Protein AF-A0A833AMD1-F1 (afdb_monomer_lite)

pLDDT: mean 84.73, std 11.16, range [35.31, 95.38]

Sequence (130 aa):
IPRVNKQIIEAMKVNKGLIIFPEGTSSGGKDVLQFKPSLLDYPARNSFPISFATVHYKVGPQDPPAQWSVCYWNDMHFVSHFINMLKLSRIDATVQFGKETINSNNRKEIANQAWEKINAQFIPVYVENS

Structure (mmCIF, N/CA/C/O backbone):
data_AF-A0A833AMD1-F1
#
_entry.id   AF-A0A833AMD1-F1
#
loop_
_atom_site.group_PDB
_atom_site.id
_atom_site.type_symbol
_atom_site.label_atom_id
_atom_site.label_alt_id
_atom_site.label_comp_id
_atom_site.label_asym_id
_atom_site.label_entity_id
_atom_site.label_seq_id
_atom_site.pdbx_PDB_ins_code
_atom_site.Cartn_x
_atom_site.Cartn_y
_atom_site.Cartn_z
_atom_site.occupancy
_atom_site.B_iso_or_equiv
_atom_site.auth_seq_id
_atom_site.auth_comp_id
_atom_site.auth_asym_id
_atom_site.auth_atom_id
_atom_site.pdbx_PDB_model_num
ATOM 1 N N . ILE A 1 1 ? -10.086 17.365 6.038 1.00 56.28 1 ILE A N 1
ATOM 2 C CA . ILE A 1 1 ? -10.340 16.139 6.846 1.00 56.28 1 ILE A CA 1
ATOM 3 C C . ILE A 1 1 ? -11.844 15.829 7.016 1.00 56.28 1 ILE A C 1
ATOM 5 O O . ILE A 1 1 ? -12.201 14.684 6.773 1.00 56.28 1 ILE A O 1
ATOM 9 N N . PRO A 1 2 ? -12.759 16.787 7.298 1.00 65.06 2 PRO A N 1
ATOM 10 C CA . PRO A 1 2 ? -14.190 16.483 7.507 1.00 65.06 2 PRO A CA 1
ATOM 11 C C . PRO A 1 2 ? -14.904 15.842 6.302 1.00 65.06 2 PRO A C 1
ATOM 13 O O . PRO A 1 2 ? -15.742 14.960 6.463 1.00 65.06 2 PRO A O 1
ATOM 16 N N . ARG A 1 3 ? -14.543 16.257 5.077 1.00 73.44 3 ARG A N 1
ATOM 17 C CA . ARG A 1 3 ? -15.176 15.776 3.837 1.00 73.44 3 ARG A CA 1
ATOM 18 C C . ARG A 1 3 ? -14.939 14.285 3.568 1.00 73.44 3 ARG A C 1
ATOM 20 O O . ARG A 1 3 ? -15.872 13.596 3.175 1.00 73.44 3 ARG A O 1
ATOM 27 N N . VAL A 1 4 ? -13.717 13.798 3.794 1.00 71.88 4 VAL A N 1
ATOM 28 C CA . VAL A 1 4 ? -13.342 12.399 3.511 1.00 71.88 4 VAL A CA 1
ATOM 29 C C . VAL A 1 4 ? -14.081 11.446 4.449 1.00 71.88 4 VAL A C 1
ATOM 31 O O . VAL A 1 4 ? -14.676 10.481 3.987 1.00 71.88 4 VAL A O 1
ATOM 34 N N . ASN A 1 5 ? -14.166 11.772 5.743 1.00 71.44 5 ASN A N 1
ATOM 35 C CA . ASN A 1 5 ? -14.910 10.948 6.702 1.00 71.44 5 ASN A CA 1
ATOM 36 C C . ASN A 1 5 ? -16.405 10.868 6.362 1.00 71.44 5 ASN A C 1
ATOM 38 O O . ASN A 1 5 ? -17.009 9.810 6.515 1.00 71.44 5 ASN A O 1
ATOM 42 N N . LYS A 1 6 ? -16.996 11.949 5.833 1.00 75.94 6 LYS A N 1
ATOM 43 C CA . LYS A 1 6 ? -18.384 11.926 5.348 1.00 75.94 6 LYS A CA 1
ATOM 44 C C . LYS A 1 6 ? -18.558 10.979 4.152 1.00 75.94 6 LYS A C 1
ATOM 46 O O . LYS A 1 6 ? -19.522 10.225 4.125 1.00 75.94 6 LYS A O 1
ATOM 51 N N . GLN A 1 7 ? -17.625 10.979 3.198 1.00 77.12 7 GLN A N 1
ATOM 52 C CA . GLN A 1 7 ? -17.665 10.074 2.038 1.00 77.12 7 GLN A CA 1
ATOM 53 C C . GLN A 1 7 ? -17.523 8.602 2.445 1.00 77.12 7 GLN A C 1
ATOM 55 O O . GLN A 1 7 ? -18.237 7.758 1.916 1.00 77.12 7 GLN A O 1
ATOM 60 N N . ILE A 1 8 ? -16.656 8.313 3.420 1.00 72.88 8 ILE A N 1
ATOM 61 C CA . ILE A 1 8 ? -16.487 6.975 4.005 1.00 72.88 8 ILE A CA 1
ATOM 62 C C . ILE A 1 8 ? -17.811 6.468 4.592 1.00 72.88 8 ILE A C 1
ATOM 64 O O . ILE A 1 8 ? -18.244 5.363 4.270 1.00 72.88 8 ILE A O 1
ATOM 68 N N . ILE A 1 9 ? -18.480 7.291 5.408 1.00 74.25 9 ILE A N 1
ATOM 69 C CA . ILE A 1 9 ? -19.761 6.937 6.039 1.00 74.25 9 ILE A CA 1
ATOM 70 C C . ILE A 1 9 ? -20.833 6.645 4.984 1.00 74.25 9 ILE A C 1
ATOM 72 O O . ILE A 1 9 ? -21.527 5.636 5.078 1.00 74.25 9 ILE A O 1
ATOM 76 N N . GLU A 1 10 ? -20.972 7.513 3.979 1.00 75.94 10 GLU A N 1
ATOM 77 C CA . GLU A 1 10 ? -21.978 7.336 2.925 1.00 75.94 10 GLU A CA 1
ATOM 78 C C . GLU A 1 10 ? -21.706 6.098 2.060 1.00 75.94 10 GLU A C 1
ATOM 80 O O . GLU A 1 10 ? -22.642 5.379 1.727 1.00 75.94 10 GLU A O 1
ATOM 85 N N . ALA A 1 11 ? -20.445 5.786 1.746 1.00 71.25 11 ALA A N 1
ATOM 86 C CA . ALA A 1 11 ? -20.100 4.586 0.981 1.00 71.25 11 ALA A CA 1
ATOM 87 C C . ALA A 1 11 ? -20.449 3.292 1.739 1.00 71.25 11 ALA A C 1
ATOM 89 O O . ALA A 1 11 ? -21.016 2.363 1.161 1.00 71.25 11 ALA A O 1
ATOM 90 N N . MET A 1 12 ? -20.169 3.261 3.044 1.00 69.38 12 MET A N 1
ATOM 91 C CA . MET A 1 12 ? -20.416 2.095 3.896 1.00 69.38 12 MET A CA 1
ATOM 92 C C . MET A 1 12 ? -21.912 1.839 4.134 1.00 69.38 12 MET A C 1
ATOM 94 O O . MET A 1 12 ? -22.324 0.685 4.228 1.00 69.38 12 MET A O 1
ATOM 98 N N . LYS A 1 13 ? -22.759 2.884 4.137 1.00 67.00 13 LYS A N 1
ATOM 99 C CA . LYS A 1 13 ? -24.230 2.740 4.207 1.00 67.00 13 LYS A CA 1
ATOM 100 C C . LYS A 1 13 ? -24.829 1.954 3.034 1.00 67.00 13 LYS A C 1
ATOM 102 O O . LYS A 1 13 ? -25.931 1.433 3.161 1.00 67.00 13 LYS A O 1
ATOM 107 N N . VAL A 1 14 ? -24.125 1.864 1.905 1.00 62.50 14 VAL A N 1
ATOM 108 C CA . VAL A 1 14 ? -24.606 1.209 0.673 1.00 62.50 14 VAL A CA 1
ATOM 109 C C . VAL A 1 14 ? -24.122 -0.251 0.575 1.00 62.50 14 VAL A C 1
ATOM 111 O O . VAL A 1 14 ? -24.234 -0.872 -0.477 1.00 62.50 14 VAL A O 1
ATOM 114 N N . ASN A 1 15 ? -23.577 -0.824 1.658 1.00 59.69 15 ASN A N 1
ATOM 115 C CA . ASN A 1 15 ? -22.986 -2.172 1.687 1.00 59.69 15 ASN A CA 1
ATOM 116 C C . ASN A 1 15 ? -21.913 -2.390 0.597 1.00 59.69 15 ASN A C 1
ATOM 118 O O . ASN A 1 15 ? -21.703 -3.497 0.103 1.00 59.69 15 ASN A O 1
ATOM 122 N N . LYS A 1 16 ? -21.249 -1.303 0.184 1.00 64.00 16 LYS A N 1
ATOM 123 C CA . LYS A 1 16 ? -20.135 -1.328 -0.763 1.00 64.00 16 LYS A CA 1
ATOM 124 C C . LYS A 1 16 ? -18.837 -1.444 0.026 1.00 64.00 16 LYS A C 1
ATOM 126 O O . LYS A 1 16 ? -18.622 -0.691 0.973 1.00 64.00 16 LYS A O 1
ATOM 131 N N . GLY A 1 17 ? -17.971 -2.371 -0.376 1.00 67.25 17 GLY A N 1
ATOM 132 C CA . GLY A 1 17 ? -16.619 -2.468 0.169 1.00 67.25 17 GLY A CA 1
ATOM 133 C C . GLY A 1 17 ? -15.859 -1.156 -0.039 1.00 67.25 17 GLY A C 1
ATOM 134 O O . GLY A 1 17 ? -15.933 -0.549 -1.108 1.00 67.25 17 GLY A O 1
ATOM 135 N N . LEU A 1 18 ? -15.150 -0.710 0.994 1.00 79.12 18 LEU A N 1
ATOM 136 C CA . LEU A 1 18 ? -14.388 0.531 0.983 1.00 79.12 18 LEU A CA 1
ATOM 137 C C . LEU A 1 18 ? -12.891 0.220 0.959 1.00 79.12 18 LEU A C 1
ATOM 139 O O . LEU A 1 18 ? -12.376 -0.433 1.863 1.00 79.12 18 LEU A O 1
ATOM 143 N N . ILE A 1 19 ? -12.194 0.739 -0.051 1.00 84.19 19 ILE A N 1
ATOM 144 C CA . ILE A 1 19 ? -10.732 0.708 -0.127 1.00 84.19 19 ILE A CA 1
ATOM 145 C C . ILE A 1 19 ? -10.212 2.093 0.253 1.00 84.19 19 ILE A C 1
ATOM 147 O O . ILE A 1 19 ? -10.675 3.106 -0.272 1.00 84.19 19 ILE A O 1
ATOM 151 N N . ILE A 1 20 ? -9.252 2.135 1.174 1.00 84.75 20 ILE A N 1
ATOM 152 C CA . ILE A 1 20 ? -8.601 3.367 1.624 1.00 84.75 20 ILE A CA 1
ATOM 153 C C . ILE A 1 20 ? -7.093 3.182 1.493 1.00 84.75 20 ILE A C 1
ATOM 155 O O . ILE A 1 20 ? -6.569 2.138 1.868 1.00 84.75 20 ILE A O 1
ATOM 159 N N . PHE A 1 21 ? -6.400 4.222 1.029 1.00 86.56 21 PHE A N 1
ATOM 160 C CA . PHE A 1 21 ? -4.945 4.340 1.122 1.00 86.56 21 PHE A CA 1
ATOM 161 C C . PHE A 1 21 ? -4.603 5.225 2.331 1.00 86.56 21 PHE A C 1
ATOM 163 O O . PHE A 1 21 ? -4.681 6.456 2.234 1.00 86.56 21 PHE A O 1
ATOM 170 N N . PRO A 1 22 ? -4.296 4.635 3.502 1.00 82.25 22 PRO A N 1
ATOM 171 C CA . PRO A 1 22 ? -4.198 5.375 4.760 1.00 82.25 22 PRO A CA 1
ATOM 172 C C . PRO A 1 22 ? -2.971 6.297 4.856 1.00 82.25 22 PRO A C 1
ATOM 174 O O . PRO A 1 22 ? -2.932 7.163 5.729 1.00 82.25 22 PRO A O 1
ATOM 177 N N . GLU A 1 23 ? -2.011 6.179 3.936 1.00 80.56 23 GLU A N 1
ATOM 178 C CA . GLU A 1 23 ? -0.889 7.114 3.755 1.00 80.56 23 GLU A CA 1
ATOM 179 C C . GLU A 1 23 ? -1.386 8.519 3.350 1.00 80.56 23 GLU A C 1
ATOM 181 O O . GLU A 1 23 ? -0.812 9.557 3.696 1.00 80.56 23 GLU A O 1
ATOM 186 N N . GLY A 1 24 ? -2.533 8.583 2.662 1.00 68.50 24 GLY A N 1
ATOM 187 C CA . GLY A 1 24 ? -3.160 9.826 2.215 1.00 68.50 24 GLY A CA 1
ATOM 188 C C . GLY A 1 24 ? -2.324 10.618 1.203 1.00 68.50 24 GLY A C 1
ATOM 189 O O . GLY A 1 24 ? -2.505 11.830 1.113 1.00 68.50 24 GLY A O 1
ATOM 190 N N . THR A 1 25 ? -1.400 9.944 0.519 1.00 74.06 25 THR A N 1
ATOM 191 C CA . THR A 1 25 ? -0.630 10.377 -0.652 1.00 74.06 25 THR A CA 1
ATOM 192 C C . THR A 1 25 ? -0.157 9.123 -1.391 1.00 74.06 25 THR A C 1
ATOM 194 O O . THR A 1 25 ? -0.233 8.024 -0.841 1.00 74.06 25 THR A O 1
ATOM 197 N N . SER A 1 26 ? 0.333 9.280 -2.614 1.00 76.31 26 SER A N 1
ATOM 198 C CA . SER A 1 26 ? 1.060 8.227 -3.319 1.00 76.31 26 SER A CA 1
ATOM 199 C C . SER A 1 26 ? 2.555 8.310 -3.000 1.00 76.31 26 SER A C 1
ATOM 201 O O . SER A 1 26 ? 3.094 9.409 -2.846 1.00 76.31 26 SER A O 1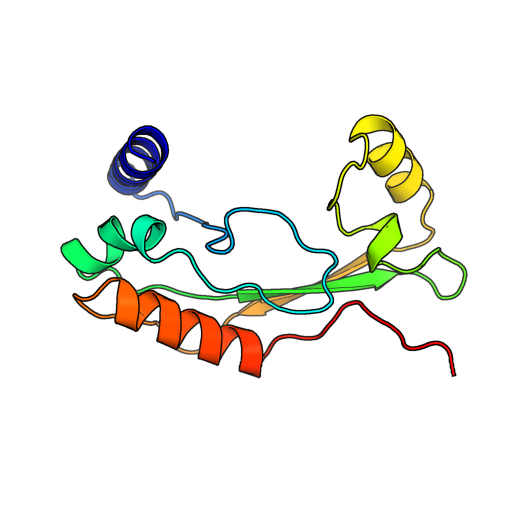
ATOM 203 N N . SER A 1 27 ? 3.215 7.158 -2.890 1.00 78.50 27 SER A N 1
ATOM 204 C CA . SER A 1 27 ? 4.651 7.025 -2.627 1.00 78.50 27 SER A CA 1
ATOM 205 C C . SER A 1 27 ? 5.353 6.320 -3.795 1.00 78.50 27 SER A C 1
ATOM 207 O O . SER A 1 27 ? 4.714 5.661 -4.618 1.00 78.50 27 SER A O 1
ATOM 209 N N . GLY A 1 28 ? 6.681 6.452 -3.876 1.00 76.56 28 GLY A N 1
ATOM 210 C CA . GLY A 1 28 ? 7.494 5.827 -4.929 1.00 76.56 28 GLY A CA 1
ATOM 211 C C . GLY A 1 28 ? 7.683 4.316 -4.797 1.00 76.56 28 GLY A C 1
ATOM 212 O O . GLY A 1 28 ? 8.509 3.746 -5.501 1.00 76.56 28 GLY A O 1
ATOM 213 N N . GLY A 1 29 ? 6.965 3.661 -3.876 1.00 80.31 29 GLY A N 1
ATOM 214 C CA . GLY A 1 29 ? 7.068 2.218 -3.657 1.00 80.31 29 GLY A CA 1
ATOM 215 C C . GLY A 1 29 ? 8.363 1.771 -2.973 1.00 80.31 29 GLY A C 1
ATOM 216 O O . GLY A 1 29 ? 8.682 0.586 -3.025 1.00 80.31 29 GLY A O 1
ATOM 217 N N . LYS A 1 30 ? 9.113 2.691 -2.349 1.00 84.88 30 LYS A N 1
ATOM 218 C CA . LYS A 1 30 ? 10.308 2.371 -1.551 1.00 84.88 30 LYS A CA 1
ATOM 219 C C . LYS A 1 30 ? 9.940 1.834 -0.167 1.00 84.88 30 LYS A C 1
ATOM 221 O O . LYS A 1 30 ? 10.411 0.774 0.212 1.00 84.88 30 LYS A O 1
ATOM 226 N N . ASP A 1 31 ? 9.078 2.562 0.536 1.00 86.75 31 ASP A N 1
ATOM 227 C CA . ASP A 1 31 ? 8.673 2.296 1.915 1.00 86.75 31 ASP A CA 1
ATOM 228 C C . ASP A 1 31 ? 7.172 2.586 2.074 1.00 86.75 31 ASP A C 1
ATOM 230 O O . ASP A 1 31 ? 6.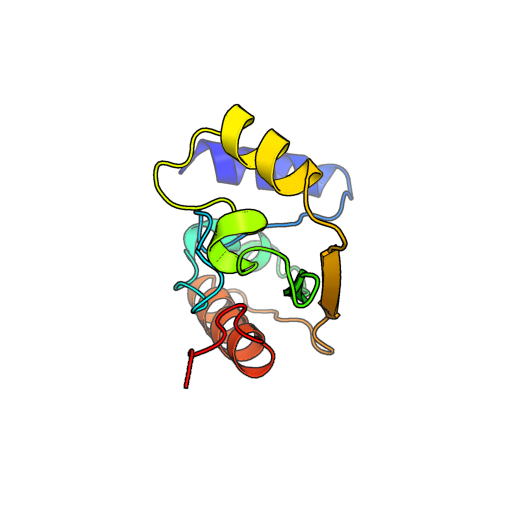600 3.379 1.318 1.00 86.75 31 ASP A O 1
ATOM 234 N N . VAL A 1 32 ? 6.543 1.985 3.085 1.00 88.75 32 VAL A N 1
ATOM 235 C CA . VAL A 1 32 ? 5.143 2.249 3.452 1.00 88.75 32 VAL A CA 1
ATOM 236 C C . VAL A 1 32 ? 5.095 3.416 4.434 1.00 88.75 32 VAL A C 1
ATOM 238 O O . VAL A 1 32 ? 5.608 3.325 5.555 1.00 88.75 32 VAL A O 1
ATOM 241 N N . LEU A 1 33 ? 4.454 4.522 4.050 1.00 88.06 33 LEU A N 1
ATOM 242 C CA . LEU A 1 33 ? 4.346 5.687 4.929 1.00 88.06 33 LEU A CA 1
ATOM 243 C C . LEU A 1 33 ? 3.459 5.396 6.145 1.00 88.06 33 LEU A C 1
ATOM 245 O O . LEU A 1 33 ? 2.590 4.525 6.125 1.00 88.06 33 LEU A O 1
ATOM 249 N N . GLN A 1 34 ? 3.650 6.164 7.218 1.00 87.94 34 GLN A N 1
ATOM 250 C CA . GLN A 1 34 ? 2.797 6.051 8.398 1.00 87.94 34 GLN A CA 1
ATOM 251 C C . GLN A 1 34 ? 1.330 6.330 8.059 1.00 87.94 34 GLN A C 1
ATOM 253 O O . GLN A 1 34 ? 0.984 7.269 7.335 1.00 87.94 34 GLN A O 1
ATOM 258 N N . PHE A 1 35 ? 0.450 5.521 8.637 1.00 91.56 35 PHE A N 1
ATOM 259 C CA . PHE A 1 35 ? -0.981 5.604 8.386 1.00 91.56 35 PHE A CA 1
ATOM 260 C C . PHE A 1 35 ? -1.623 6.719 9.194 1.00 91.56 35 PHE A C 1
ATOM 262 O O . PHE A 1 35 ? -1.405 6.839 10.397 1.00 91.56 35 PHE A O 1
ATOM 269 N N . LYS A 1 36 ? -2.473 7.518 8.542 1.00 89.25 36 LYS A N 1
ATOM 270 C CA . LYS A 1 36 ? -3.226 8.605 9.175 1.00 89.25 36 LYS A CA 1
ATOM 271 C C . LYS A 1 36 ? -4.399 8.017 9.971 1.00 89.25 36 LYS A C 1
ATOM 273 O O . LYS A 1 36 ? -5.403 7.633 9.362 1.00 89.25 36 LYS A O 1
ATOM 278 N N . PRO A 1 37 ? -4.372 8.018 11.322 1.00 89.06 37 PRO A N 1
ATOM 279 C CA . PRO A 1 37 ? -5.410 7.353 12.117 1.00 89.06 37 PRO A CA 1
ATOM 280 C C . PRO A 1 37 ? -6.801 7.977 11.947 1.00 89.06 37 PRO A C 1
ATOM 282 O O . PRO A 1 37 ? -7.814 7.335 12.201 1.00 89.06 37 PRO A O 1
ATOM 285 N N . SER A 1 38 ? -6.880 9.237 11.504 1.00 87.12 38 SER A N 1
ATOM 286 C CA . SER A 1 38 ? -8.146 9.938 11.259 1.00 87.12 38 SER A CA 1
ATOM 287 C C . SER A 1 38 ? -9.001 9.310 10.153 1.00 87.12 38 SER A C 1
ATOM 289 O O . SER A 1 38 ? -10.217 9.492 10.183 1.00 87.12 38 SER A O 1
ATOM 291 N N . LEU A 1 39 ? -8.395 8.559 9.223 1.00 84.56 39 LEU A N 1
ATOM 292 C CA . LEU A 1 39 ? -9.092 7.818 8.163 1.00 84.56 39 LEU A CA 1
ATOM 293 C C . LEU A 1 39 ? -9.710 6.502 8.665 1.00 84.56 39 LEU A C 1
ATOM 295 O O . LEU A 1 39 ? -10.582 5.941 8.008 1.00 84.56 39 LEU A O 1
ATOM 299 N N . LEU A 1 40 ? -9.287 6.032 9.842 1.00 87.19 40 LEU A N 1
ATOM 300 C CA . LEU A 1 40 ? -9.704 4.767 10.458 1.00 87.19 40 LEU A CA 1
ATOM 301 C C . LEU A 1 40 ? -10.723 4.977 11.592 1.00 87.19 40 LEU A C 1
ATOM 303 O O . LEU A 1 40 ? -11.054 4.056 12.332 1.00 87.19 40 LEU A O 1
ATOM 307 N N . ASP A 1 41 ? -11.249 6.195 11.723 1.00 86.56 41 ASP A N 1
ATOM 308 C CA . ASP A 1 41 ? -12.207 6.567 12.767 1.00 86.56 41 ASP A CA 1
ATOM 309 C C . ASP A 1 41 ? -13.557 5.848 12.598 1.00 86.56 41 ASP A C 1
ATOM 311 O O . ASP A 1 41 ? -14.164 5.418 13.574 1.00 86.56 41 ASP A O 1
ATOM 315 N N . TYR A 1 42 ? -14.013 5.678 11.354 1.00 84.31 42 TYR A N 1
ATOM 316 C CA . TYR A 1 42 ? -15.257 4.971 11.054 1.00 84.31 42 TYR A CA 1
ATOM 317 C C . TYR A 1 42 ? -15.206 3.476 11.405 1.00 84.31 42 TYR A C 1
ATOM 319 O O . TYR A 1 42 ? -16.088 3.035 12.148 1.00 84.31 42 TYR A O 1
ATOM 327 N N . PRO A 1 43 ? -14.214 2.689 10.933 1.00 85.56 43 PRO A N 1
ATOM 328 C CA . PRO A 1 43 ? -14.152 1.279 11.292 1.00 85.56 43 PRO A CA 1
ATOM 329 C C . PRO A 1 43 ? -13.921 1.071 12.792 1.00 85.56 43 PRO A C 1
ATOM 331 O O . PRO A 1 43 ? -14.532 0.171 13.355 1.00 85.56 43 PRO A O 1
ATOM 334 N N . ALA A 1 44 ? -13.163 1.953 13.460 1.00 87.75 44 ALA A N 1
ATOM 335 C CA . ALA A 1 44 ? -12.985 1.903 14.912 1.00 87.75 44 ALA A CA 1
ATOM 336 C C . ALA A 1 44 ? -14.308 2.073 15.682 1.00 87.75 44 ALA A C 1
ATOM 338 O O . ALA A 1 44 ? -14.614 1.294 16.580 1.00 87.75 44 ALA A O 1
ATOM 339 N N . ARG A 1 45 ? -15.127 3.069 15.317 1.00 87.19 45 ARG A N 1
ATOM 340 C CA . ARG A 1 45 ? -16.397 3.362 16.013 1.00 87.19 45 ARG A CA 1
ATOM 341 C C . ARG A 1 45 ? -17.478 2.305 15.814 1.00 87.19 45 ARG A C 1
ATOM 343 O O . ARG A 1 45 ? -18.374 2.208 16.641 1.00 87.19 45 ARG A O 1
ATOM 350 N N . ASN A 1 46 ? -17.424 1.573 14.707 1.00 85.06 46 ASN A N 1
ATOM 351 C CA . ASN A 1 46 ? -18.450 0.600 14.327 1.00 85.06 46 ASN A CA 1
ATOM 352 C C . ASN A 1 46 ? -17.935 -0.849 14.397 1.00 85.06 46 ASN A C 1
ATOM 354 O O . ASN A 1 46 ? -18.616 -1.753 13.923 1.00 85.06 46 ASN A O 1
ATOM 358 N N . SER A 1 47 ? -16.732 -1.063 14.946 1.00 83.94 47 SER A N 1
ATOM 359 C CA . SER A 1 47 ? -16.086 -2.377 15.078 1.00 83.94 47 SER A CA 1
ATOM 360 C C . SER A 1 47 ? -16.036 -3.177 13.769 1.00 83.94 47 SER A C 1
ATOM 362 O O . SER A 1 47 ? -16.191 -4.400 13.771 1.00 83.94 47 SER A O 1
ATOM 364 N N . PHE A 1 48 ? -15.829 -2.488 12.639 1.00 85.75 48 PHE A N 1
ATOM 365 C CA . PHE A 1 48 ? -15.714 -3.153 11.342 1.00 85.75 48 PHE A CA 1
ATOM 366 C C . PHE A 1 48 ? -14.374 -3.890 11.239 1.00 85.75 48 PHE A C 1
ATOM 368 O O . PHE A 1 48 ? -13.331 -3.270 11.465 1.00 85.75 48 PHE A O 1
ATOM 375 N N . PRO A 1 49 ? -14.370 -5.170 10.827 1.00 87.81 49 PRO A N 1
ATOM 376 C CA . PRO A 1 49 ? -13.135 -5.873 10.521 1.00 87.81 49 PRO A CA 1
ATOM 377 C C . PRO A 1 49 ? -12.479 -5.265 9.277 1.00 87.81 49 PRO A C 1
ATOM 379 O O . PRO A 1 49 ? -13.121 -5.071 8.243 1.00 87.81 49 PRO A O 1
ATOM 382 N N . ILE A 1 50 ? -11.183 -4.981 9.368 1.00 90.56 50 ILE A N 1
ATOM 383 C CA . ILE A 1 50 ? -10.394 -4.403 8.279 1.00 90.56 50 ILE A CA 1
ATOM 384 C C . ILE A 1 50 ? -9.527 -5.493 7.664 1.00 90.56 50 ILE A C 1
ATOM 386 O O . ILE A 1 50 ? -8.707 -6.105 8.345 1.00 90.56 50 ILE A O 1
ATOM 390 N N . SER A 1 51 ? -9.689 -5.705 6.361 1.00 93.19 51 SER A N 1
ATOM 391 C CA . SER A 1 51 ? -8.733 -6.464 5.552 1.00 93.19 51 SER A CA 1
ATOM 392 C C . SER A 1 51 ? -7.654 -5.526 5.019 1.00 93.19 51 SER A C 1
ATOM 394 O O . SER A 1 51 ? -7.919 -4.348 4.775 1.00 93.19 51 SER A O 1
ATOM 396 N N . PHE A 1 52 ? -6.448 -6.042 4.812 1.00 93.69 52 PHE A N 1
ATOM 397 C CA . PHE A 1 52 ? -5.332 -5.284 4.255 1.00 93.69 52 PHE A CA 1
ATOM 398 C C . PHE A 1 52 ? -4.699 -6.036 3.086 1.00 93.69 52 PHE A C 1
ATOM 400 O O . PHE A 1 52 ? -4.794 -7.261 2.996 1.00 93.69 52 PHE A O 1
ATOM 407 N N . ALA A 1 53 ? -4.064 -5.298 2.181 1.00 94.38 53 ALA A N 1
ATOM 408 C CA . ALA A 1 53 ? -3.344 -5.861 1.051 1.00 94.38 53 ALA A CA 1
ATOM 409 C C . ALA A 1 53 ? -2.145 -4.984 0.682 1.00 94.38 53 ALA A C 1
ATOM 411 O O . ALA A 1 53 ? -2.177 -3.769 0.884 1.00 94.38 53 ALA A O 1
ATOM 412 N N . THR A 1 54 ? -1.111 -5.602 0.121 1.00 94.19 54 THR A N 1
ATOM 413 C CA . THR A 1 54 ? 0.030 -4.927 -0.506 1.00 94.19 54 THR A CA 1
ATOM 414 C C . THR A 1 54 ? -0.039 -5.088 -2.016 1.00 94.19 54 THR A C 1
ATOM 416 O O . THR A 1 54 ? -0.547 -6.089 -2.524 1.00 94.19 54 THR A O 1
ATOM 419 N N . VAL A 1 55 ? 0.462 -4.087 -2.738 1.00 91.75 55 VAL A N 1
ATOM 420 C CA . VAL A 1 55 ? 0.591 -4.124 -4.196 1.00 91.75 55 VAL A CA 1
ATOM 421 C C . VAL A 1 55 ? 2.054 -3.905 -4.545 1.00 91.75 55 VAL A C 1
ATOM 423 O O . VAL A 1 55 ? 2.667 -2.956 -4.064 1.00 91.75 55 VAL A O 1
ATOM 426 N N . HIS A 1 56 ? 2.596 -4.786 -5.376 1.00 92.25 56 HIS A N 1
ATOM 427 C CA . HIS A 1 56 ? 3.952 -4.710 -5.899 1.00 92.25 56 HIS A CA 1
ATOM 428 C C . HIS A 1 56 ? 3.909 -4.649 -7.425 1.00 92.25 56 HIS A C 1
ATOM 430 O O . HIS A 1 56 ? 3.095 -5.330 -8.051 1.00 92.25 56 HIS A O 1
ATOM 436 N N . TYR A 1 57 ? 4.807 -3.861 -8.012 1.00 92.62 57 TYR A N 1
ATOM 437 C CA . TYR A 1 57 ? 4.934 -3.714 -9.456 1.00 92.62 57 TYR A CA 1
ATOM 438 C C . TYR A 1 57 ? 6.325 -4.115 -9.923 1.00 92.62 57 TYR A C 1
ATOM 440 O O . TYR A 1 57 ? 7.328 -3.722 -9.330 1.00 92.62 57 TYR A O 1
ATOM 448 N N . LYS A 1 58 ? 6.373 -4.826 -11.045 1.00 92.25 58 LYS A N 1
ATOM 449 C CA . LYS A 1 58 ? 7.588 -5.134 -11.792 1.00 92.25 58 LYS A CA 1
ATOM 450 C C . LYS A 1 58 ? 7.380 -4.779 -13.262 1.00 92.25 58 LYS A C 1
ATOM 452 O O . LYS A 1 58 ? 6.270 -4.861 -13.778 1.00 92.25 58 LYS A O 1
ATOM 457 N N . VAL A 1 59 ? 8.450 -4.367 -13.926 1.00 92.94 59 VAL A N 1
ATOM 458 C CA . VAL A 1 59 ? 8.458 -4.014 -15.354 1.00 92.94 59 VAL A CA 1
ATOM 459 C C . VAL A 1 59 ? 9.402 -4.931 -16.128 1.00 92.94 59 VAL A C 1
ATOM 461 O O . VAL A 1 59 ? 10.153 -5.708 -15.525 1.00 92.94 59 VAL A O 1
ATOM 464 N N . GLY A 1 60 ? 9.353 -4.871 -17.460 1.00 89.94 60 GLY A N 1
ATOM 465 C CA . GLY A 1 60 ? 10.277 -5.612 -18.313 1.00 89.94 60 GLY A CA 1
ATOM 466 C C . GLY A 1 60 ? 11.750 -5.261 -18.024 1.00 89.94 60 GLY A C 1
ATOM 467 O O . GLY A 1 60 ? 12.039 -4.146 -17.599 1.00 89.94 60 GLY A O 1
ATOM 468 N N . PRO A 1 61 ? 12.716 -6.166 -18.277 1.00 86.50 61 PRO A N 1
ATOM 469 C CA . PRO A 1 61 ? 14.134 -5.920 -17.973 1.00 86.50 61 PRO A CA 1
ATOM 470 C C . PRO A 1 61 ? 14.758 -4.710 -18.687 1.00 86.50 61 PRO A C 1
ATOM 472 O O . PRO A 1 61 ? 15.790 -4.217 -18.251 1.00 86.50 61 PRO A O 1
ATOM 475 N N . GLN A 1 62 ? 14.159 -4.272 -19.800 1.00 90.31 62 GLN A N 1
ATOM 476 C CA . GLN A 1 62 ? 14.605 -3.129 -20.608 1.00 90.31 62 GLN A CA 1
ATOM 477 C C . GLN A 1 62 ? 13.751 -1.872 -20.379 1.00 90.31 62 GLN A C 1
ATOM 479 O O . GLN A 1 62 ? 14.006 -0.832 -20.983 1.00 90.31 62 GLN A O 1
ATOM 484 N N . ASP A 1 63 ? 12.721 -1.967 -19.536 1.00 91.88 63 ASP A N 1
ATOM 485 C CA . ASP A 1 63 ? 11.838 -0.852 -19.221 1.00 91.88 63 ASP A CA 1
ATOM 486 C C . ASP A 1 63 ? 12.424 0.003 -18.082 1.00 91.88 63 ASP A C 1
ATOM 488 O O . ASP A 1 63 ? 13.119 -0.516 -17.200 1.00 91.88 63 ASP A O 1
ATOM 492 N N . PRO A 1 64 ? 12.123 1.315 -18.033 1.00 89.56 64 PRO A N 1
ATOM 493 C CA . PRO A 1 64 ? 12.516 2.152 -16.907 1.00 89.56 64 PRO A CA 1
ATOM 494 C C . PRO A 1 64 ? 11.940 1.614 -15.587 1.00 89.56 64 PRO A C 1
ATOM 496 O O . PRO A 1 64 ? 10.780 1.189 -15.576 1.00 89.56 64 PRO A O 1
ATOM 499 N N . PRO A 1 65 ? 12.684 1.695 -14.465 1.00 89.00 65 PRO A N 1
ATOM 500 C CA . PRO A 1 65 ? 12.270 1.139 -13.179 1.00 89.00 65 PRO A CA 1
ATOM 501 C C . PRO A 1 65 ? 10.840 1.518 -12.782 1.00 89.00 65 PRO A C 1
ATOM 503 O O . PRO A 1 65 ? 10.447 2.680 -12.895 1.00 89.00 65 PRO A O 1
ATOM 506 N N . ALA A 1 66 ? 10.093 0.553 -12.243 1.00 88.94 66 ALA A N 1
ATOM 507 C CA . ALA A 1 66 ? 8.679 0.705 -11.889 1.00 88.94 66 ALA A CA 1
ATOM 508 C C . ALA A 1 66 ? 8.400 1.876 -10.923 1.00 88.94 66 ALA A C 1
ATOM 510 O O . ALA A 1 66 ? 7.343 2.500 -11.011 1.00 88.94 66 ALA A O 1
ATOM 511 N N . GLN A 1 67 ? 9.369 2.245 -10.075 1.00 87.69 67 GLN A N 1
ATOM 512 C CA . GLN A 1 67 ? 9.296 3.442 -9.225 1.00 87.69 67 GLN A CA 1
ATOM 513 C C . GLN A 1 67 ? 9.078 4.742 -10.027 1.00 87.69 67 GLN A C 1
ATOM 515 O O . GLN A 1 67 ? 8.456 5.668 -9.524 1.00 87.69 67 GLN A O 1
ATOM 520 N N . TRP A 1 68 ? 9.579 4.828 -11.262 1.00 85.94 68 TRP A N 1
ATOM 521 C CA . TRP A 1 68 ? 9.500 6.021 -12.113 1.00 85.94 68 TRP A CA 1
ATOM 522 C C . TRP A 1 68 ? 8.479 5.877 -13.237 1.00 85.94 68 TRP A C 1
ATOM 524 O O . TRP A 1 68 ? 7.990 6.879 -13.747 1.00 85.94 68 TRP A O 1
ATOM 534 N N . SER A 1 69 ? 8.181 4.645 -13.646 1.00 87.56 69 SER A N 1
ATOM 535 C CA . SER A 1 69 ? 7.357 4.364 -14.821 1.00 87.56 69 SER A CA 1
ATOM 536 C C . SER A 1 69 ? 5.945 3.879 -14.498 1.00 87.56 69 SER A C 1
ATOM 538 O O . SER A 1 69 ? 5.058 4.014 -15.337 1.00 87.56 69 SER A O 1
ATOM 540 N N . VAL A 1 70 ? 5.716 3.353 -13.289 1.00 86.94 70 VAL A N 1
ATOM 541 C CA . VAL A 1 70 ? 4.415 2.826 -12.845 1.00 86.94 70 VAL A CA 1
ATOM 542 C C . VAL A 1 70 ? 3.904 3.594 -11.627 1.00 86.94 70 VAL A C 1
ATOM 544 O O . VAL A 1 70 ? 2.782 4.100 -11.649 1.00 86.94 70 VAL A O 1
ATOM 547 N N . CYS A 1 71 ? 4.719 3.749 -10.579 1.00 83.75 71 CYS A N 1
ATOM 548 C CA . CYS A 1 71 ? 4.340 4.517 -9.393 1.00 83.75 71 CYS A CA 1
ATOM 549 C C . CYS A 1 71 ? 4.103 5.991 -9.760 1.00 83.75 71 CYS A C 1
ATOM 551 O O . CYS A 1 71 ? 4.986 6.648 -10.302 1.00 83.75 71 CYS A O 1
ATOM 553 N N . TYR A 1 72 ? 2.919 6.518 -9.436 1.00 80.31 72 TYR A N 1
ATOM 554 C CA . TYR A 1 72 ? 2.577 7.930 -9.625 1.00 80.31 72 TYR A CA 1
ATOM 555 C C . TYR A 1 72 ? 2.766 8.682 -8.308 1.00 80.31 72 TYR A C 1
ATOM 557 O O . TYR A 1 72 ? 1.925 8.579 -7.421 1.00 80.31 72 TYR A O 1
ATOM 565 N N . TRP A 1 73 ? 3.876 9.395 -8.1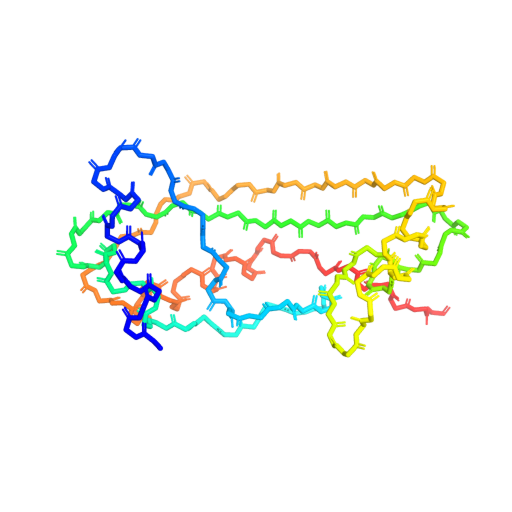49 1.00 77.62 73 TRP A N 1
ATOM 566 C CA . TRP A 1 73 ? 4.237 10.095 -6.912 1.00 77.62 73 TRP A CA 1
ATOM 567 C C . TRP A 1 73 ? 5.036 11.362 -7.232 1.00 77.62 73 TRP A C 1
ATOM 569 O O . TRP A 1 73 ? 5.487 11.531 -8.360 1.00 77.62 73 TRP A O 1
ATOM 579 N N . ASN A 1 74 ? 5.238 12.239 -6.244 1.00 73.25 74 ASN A N 1
ATOM 580 C CA . ASN A 1 74 ? 5.912 13.536 -6.422 1.00 73.25 74 ASN A CA 1
ATOM 581 C C . ASN A 1 74 ? 5.144 14.499 -7.366 1.00 73.25 74 ASN A C 1
ATOM 583 O O . ASN A 1 74 ? 3.954 14.308 -7.614 1.00 73.25 74 ASN A O 1
ATOM 587 N N . ASP A 1 75 ? 5.816 15.526 -7.898 1.00 76.50 75 ASP A N 1
ATOM 588 C CA . ASP A 1 75 ? 5.276 16.515 -8.850 1.00 76.50 75 ASP A CA 1
ATOM 589 C C . ASP A 1 75 ? 5.092 15.970 -10.288 1.00 76.50 75 ASP A C 1
ATOM 591 O O . ASP A 1 75 ? 5.212 16.698 -11.276 1.00 76.50 75 ASP A O 1
ATOM 595 N N . MET A 1 76 ? 4.825 14.668 -10.445 1.00 80.69 76 MET A N 1
ATOM 596 C CA . MET A 1 76 ? 4.611 14.062 -11.760 1.00 80.69 76 MET A CA 1
ATOM 597 C C . MET A 1 76 ? 3.340 14.609 -12.419 1.00 80.69 76 MET A C 1
ATOM 599 O O . MET A 1 76 ? 2.247 14.565 -11.857 1.00 80.69 76 MET A O 1
ATOM 603 N N . HIS A 1 77 ? 3.456 15.061 -13.668 1.00 84.94 77 HIS A N 1
ATOM 604 C CA . HIS A 1 77 ? 2.290 15.409 -14.473 1.00 84.94 77 HIS A CA 1
ATOM 605 C C . HIS A 1 77 ? 1.576 14.136 -14.948 1.00 84.94 77 HIS A C 1
ATOM 607 O O . HIS A 1 77 ? 2.146 13.323 -15.674 1.00 84.94 77 HIS A O 1
ATOM 613 N N . PHE A 1 78 ? 0.300 13.987 -14.581 1.00 83.31 78 PHE A N 1
ATOM 614 C CA . PHE A 1 78 ? -0.499 12.789 -14.866 1.00 83.31 78 PHE A CA 1
ATOM 615 C C . PHE A 1 78 ? -0.439 12.327 -16.329 1.00 83.31 78 PHE A C 1
ATOM 617 O O . PHE A 1 78 ? -0.199 11.154 -16.596 1.00 83.31 78 PHE A O 1
ATOM 624 N N . VAL A 1 79 ? -0.634 13.243 -17.285 1.00 86.88 79 VAL A N 1
ATOM 625 C CA . VAL A 1 79 ? -0.730 12.886 -18.711 1.00 86.88 79 VAL A CA 1
ATOM 626 C C . VAL A 1 79 ? 0.595 12.350 -19.251 1.00 86.88 79 VAL A C 1
ATOM 628 O O . VAL A 1 79 ? 0.608 11.322 -19.926 1.00 86.88 79 VAL A O 1
ATOM 631 N N . SER A 1 80 ? 1.714 13.014 -18.950 1.00 86.56 80 SER A N 1
ATOM 632 C CA . SER A 1 80 ? 3.026 12.563 -19.422 1.00 86.56 80 SER A CA 1
ATOM 633 C C . SER A 1 80 ? 3.434 11.250 -18.757 1.00 86.56 80 SER A C 1
ATOM 635 O O . SER A 1 80 ? 3.939 10.361 -19.443 1.00 86.56 80 SER A O 1
ATOM 637 N N . HIS A 1 81 ? 3.149 11.094 -17.460 1.00 89.44 81 HIS A N 1
ATOM 638 C CA . HIS A 1 81 ? 3.366 9.841 -16.736 1.00 89.44 81 HIS A CA 1
ATOM 639 C C . HIS A 1 81 ? 2.581 8.687 -17.359 1.00 89.44 81 HIS A C 1
ATOM 641 O O . HIS A 1 81 ? 3.151 7.654 -17.694 1.00 89.44 81 HIS A O 1
ATOM 647 N N . PHE A 1 82 ? 1.285 8.891 -17.600 1.00 89.00 82 PHE A N 1
ATOM 648 C CA . PHE A 1 82 ? 0.410 7.879 -18.182 1.00 89.00 82 PHE A CA 1
ATOM 649 C C . PHE A 1 82 ? 0.870 7.446 -19.579 1.00 89.00 82 PHE A C 1
ATOM 651 O O . PHE A 1 82 ? 0.965 6.253 -19.853 1.00 89.00 82 PHE A O 1
ATOM 658 N N . ILE A 1 83 ? 1.232 8.394 -20.451 1.00 90.06 83 ILE A N 1
ATOM 659 C CA . ILE A 1 83 ? 1.759 8.078 -21.788 1.00 90.06 83 ILE A CA 1
ATOM 660 C C . ILE A 1 83 ? 3.064 7.278 -21.696 1.00 90.06 83 ILE A C 1
ATOM 662 O O . IL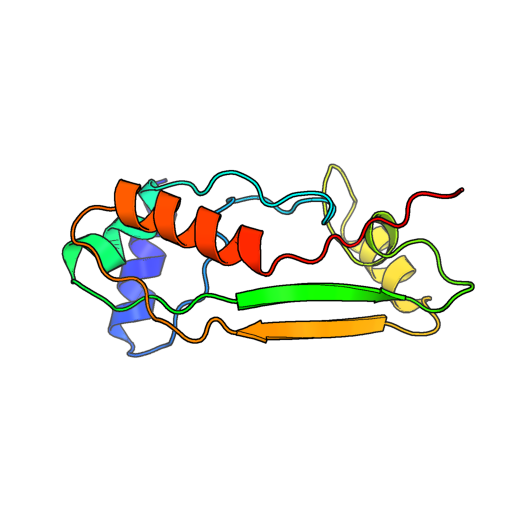E A 1 83 ? 3.265 6.354 -22.480 1.00 90.06 83 ILE A O 1
ATOM 666 N N . ASN A 1 84 ? 3.956 7.611 -20.762 1.00 89.69 84 ASN A N 1
ATOM 667 C CA . ASN A 1 84 ? 5.204 6.871 -20.581 1.00 89.69 84 ASN A CA 1
ATOM 668 C C . ASN A 1 84 ? 4.965 5.459 -20.031 1.00 89.69 84 ASN A C 1
ATOM 670 O O . ASN A 1 84 ? 5.607 4.523 -20.496 1.00 89.69 84 ASN A O 1
ATOM 674 N N . MET A 1 85 ? 4.001 5.292 -19.124 1.00 91.25 85 MET A N 1
ATOM 675 C CA . MET A 1 85 ? 3.578 3.982 -18.624 1.00 91.25 85 MET A CA 1
ATOM 676 C C . MET A 1 85 ? 3.036 3.087 -19.752 1.00 91.25 85 MET A C 1
ATOM 678 O O . MET A 1 85 ? 3.328 1.897 -19.790 1.00 91.25 85 MET A O 1
ATOM 682 N N . LEU A 1 86 ? 2.295 3.651 -20.714 1.00 92.69 86 LEU A N 1
ATOM 683 C CA . LEU A 1 86 ? 1.777 2.905 -21.871 1.00 92.69 86 LEU A CA 1
ATOM 684 C C . LEU A 1 86 ? 2.864 2.439 -22.855 1.00 92.69 86 LEU A C 1
ATOM 686 O O . LEU A 1 86 ? 2.594 1.576 -23.686 1.00 92.69 86 LEU A O 1
ATOM 690 N N . LYS A 1 87 ? 4.072 3.011 -22.792 1.00 93.62 87 LYS A N 1
ATOM 691 C CA . LYS A 1 87 ? 5.211 2.603 -23.633 1.00 93.62 87 LYS A CA 1
ATOM 692 C C . LYS A 1 87 ? 5.988 1.421 -23.057 1.00 93.62 87 LYS A C 1
ATOM 694 O O . LYS A 1 87 ? 6.872 0.913 -23.742 1.00 93.62 87 LYS A O 1
ATOM 699 N N . LEU A 1 88 ? 5.705 1.021 -21.816 1.00 93.62 88 LEU A N 1
ATOM 700 C CA . LEU A 1 88 ? 6.381 -0.102 -21.178 1.00 93.62 88 LEU A CA 1
ATOM 701 C C . LEU A 1 88 ? 6.043 -1.395 -21.914 1.00 93.62 88 LEU A C 1
ATOM 703 O O . LEU A 1 88 ? 4.892 -1.638 -22.275 1.00 93.62 88 LEU A O 1
ATOM 707 N N . SER A 1 89 ? 7.049 -2.241 -22.109 1.00 94.00 89 SER A N 1
ATOM 708 C CA . SER A 1 89 ? 6.873 -3.532 -22.774 1.00 94.00 89 SER A CA 1
ATOM 709 C C . SER A 1 89 ? 5.975 -4.478 -21.974 1.00 94.00 89 SER A C 1
ATOM 711 O O . SER A 1 89 ? 5.238 -5.281 -22.551 1.00 94.00 89 SER A O 1
ATOM 713 N N . ARG A 1 90 ? 6.038 -4.390 -20.638 1.00 93.06 90 ARG A N 1
ATOM 714 C CA . ARG A 1 90 ? 5.274 -5.228 -19.713 1.00 93.06 90 ARG A CA 1
ATOM 715 C C . ARG A 1 90 ? 5.184 -4.582 -18.334 1.00 93.06 90 ARG A C 1
ATOM 717 O O . ARG A 1 90 ? 6.162 -4.029 -17.837 1.00 93.06 90 ARG A O 1
ATOM 724 N N . ILE A 1 91 ? 4.031 -4.746 -17.688 1.00 94.38 91 ILE A N 1
ATOM 725 C CA . ILE A 1 91 ? 3.826 -4.430 -16.271 1.00 94.38 91 ILE A CA 1
ATOM 726 C C . ILE A 1 91 ? 3.245 -5.672 -15.595 1.00 94.38 91 ILE A C 1
ATOM 728 O O . ILE A 1 91 ? 2.163 -6.129 -15.957 1.00 94.38 91 ILE A O 1
ATOM 732 N N . ASP A 1 92 ? 3.957 -6.202 -14.608 1.00 94.00 92 ASP A N 1
ATOM 733 C CA . ASP A 1 92 ? 3.478 -7.251 -13.715 1.00 94.00 92 ASP A CA 1
ATOM 734 C C . ASP A 1 92 ? 3.046 -6.612 -12.393 1.00 94.00 92 ASP A C 1
ATOM 736 O O . ASP A 1 92 ? 3.853 -5.981 -11.708 1.00 94.00 92 ASP A O 1
ATOM 740 N N . ALA A 1 93 ? 1.774 -6.774 -12.029 1.00 93.81 93 ALA A N 1
ATOM 741 C CA . ALA A 1 93 ? 1.228 -6.306 -10.760 1.00 93.81 93 ALA A CA 1
ATOM 742 C C . ALA A 1 93 ? 0.854 -7.501 -9.878 1.00 93.81 93 ALA A C 1
ATOM 744 O O . ALA A 1 93 ? 0.036 -8.336 -10.265 1.00 93.81 93 ALA A O 1
ATOM 745 N N . THR A 1 94 ? 1.422 -7.558 -8.676 1.00 94.69 94 THR A N 1
ATOM 746 C CA . THR A 1 94 ? 1.121 -8.587 -7.678 1.00 94.69 94 THR A CA 1
ATOM 747 C C . THR A 1 94 ? 0.368 -7.955 -6.521 1.00 94.69 94 THR A C 1
ATOM 749 O O . THR A 1 94 ? 0.871 -7.028 -5.888 1.00 94.69 94 THR A O 1
ATOM 752 N N . VAL A 1 95 ? -0.822 -8.476 -6.221 1.00 94.94 95 VAL A N 1
ATOM 753 C CA . VAL A 1 95 ? -1.610 -8.078 -5.049 1.00 94.94 95 VAL A CA 1
ATOM 754 C C . VAL A 1 95 ? -1.569 -9.203 -4.025 1.00 94.94 95 VAL A C 1
ATOM 756 O O . VAL A 1 95 ? -1.979 -10.325 -4.318 1.00 94.94 95 VAL A O 1
ATOM 759 N N . GLN A 1 96 ? -1.095 -8.904 -2.819 1.00 95.38 96 GLN A N 1
ATOM 760 C CA . GLN A 1 96 ? -1.032 -9.856 -1.717 1.00 95.38 96 GLN A CA 1
ATOM 761 C C . GLN A 1 96 ? -1.987 -9.435 -0.603 1.00 95.38 96 GLN A C 1
ATOM 763 O O . GLN A 1 96 ? -1.802 -8.403 0.039 1.00 95.38 96 GLN A O 1
ATOM 768 N N . PHE A 1 97 ? -3.005 -10.256 -0.355 1.00 94.88 97 PHE A N 1
ATOM 769 C CA . PHE A 1 97 ? -3.957 -10.047 0.732 1.00 94.88 97 PHE A CA 1
ATOM 770 C C . PHE A 1 97 ? -3.421 -10.610 2.049 1.00 94.88 97 PHE A C 1
ATOM 772 O O . PHE A 1 97 ? -2.871 -11.713 2.093 1.00 94.88 97 PHE A O 1
ATOM 779 N N . GLY A 1 98 ? -3.623 -9.857 3.128 1.00 93.94 98 GLY A N 1
ATOM 780 C CA . GLY A 1 98 ? -3.406 -10.336 4.484 1.00 93.94 98 GLY A CA 1
ATOM 781 C C . GLY A 1 98 ? -4.378 -11.461 4.835 1.00 93.94 98 GLY A C 1
ATOM 782 O O . GLY A 1 98 ? -5.537 -11.448 4.423 1.00 93.94 98 GLY A O 1
ATOM 783 N N . LYS A 1 99 ? -3.911 -12.442 5.612 1.00 90.62 99 LYS A N 1
ATOM 784 C CA . LYS A 1 99 ? -4.737 -13.586 6.046 1.00 90.62 99 LYS A CA 1
ATOM 785 C C . LYS A 1 99 ? -5.673 -13.252 7.205 1.00 90.62 99 LYS A C 1
ATOM 787 O O . LYS A 1 99 ? -6.670 -13.935 7.409 1.00 90.62 99 LYS A O 1
ATOM 792 N N . GLU A 1 100 ? -5.329 -12.230 7.979 1.00 92.69 100 GLU A N 1
ATOM 793 C CA . GLU A 1 100 ? -6.037 -11.843 9.193 1.00 92.69 100 GLU A CA 1
ATOM 794 C C . GLU A 1 100 ? -6.751 -10.511 9.001 1.00 92.69 100 GLU A C 1
ATOM 796 O O . GLU A 1 100 ? -6.280 -9.631 8.279 1.00 92.69 100 GLU A O 1
ATOM 801 N N . THR A 1 101 ? -7.851 -10.327 9.720 1.00 92.19 101 THR A N 1
ATOM 802 C CA . THR A 1 101 ? -8.513 -9.029 9.827 1.00 92.19 101 THR A CA 1
ATOM 803 C C . THR A 1 101 ? -8.021 -8.270 11.052 1.00 92.19 101 THR A C 1
ATOM 805 O O . THR A 1 101 ? -7.736 -8.865 12.090 1.00 92.19 101 THR A O 1
ATOM 808 N N . ILE A 1 102 ? -7.976 -6.948 10.954 1.00 92.75 102 ILE A N 1
ATOM 809 C CA . ILE A 1 102 ? -7.659 -6.046 12.063 1.00 92.75 102 ILE A CA 1
ATOM 810 C C . ILE A 1 102 ? -8.971 -5.512 12.625 1.00 92.75 102 ILE A C 1
ATOM 812 O O . ILE A 1 102 ? -9.818 -5.032 11.871 1.00 92.75 102 ILE A O 1
ATOM 816 N N . ASN A 1 103 ? -9.141 -5.584 13.941 1.00 89.62 103 ASN A N 1
ATOM 817 C CA . ASN A 1 103 ? -10.296 -5.022 14.630 1.00 89.62 103 ASN A CA 1
ATOM 818 C C . ASN A 1 103 ? -9.851 -4.415 15.967 1.00 89.62 103 ASN A C 1
ATOM 820 O O . ASN A 1 103 ? -9.174 -5.067 16.755 1.00 89.62 103 ASN A O 1
ATOM 824 N N . SER A 1 104 ? -10.212 -3.158 16.201 1.00 90.56 104 SER A N 1
ATOM 825 C CA . SER A 1 104 ? -10.036 -2.449 17.472 1.00 90.56 104 SER A CA 1
ATOM 826 C C . SER A 1 104 ? -11.042 -1.297 17.518 1.00 90.56 104 SER A C 1
ATOM 828 O O . SER A 1 104 ? -11.475 -0.796 16.482 1.00 90.56 104 SER A O 1
ATOM 830 N N . ASN A 1 105 ? -11.416 -0.849 18.715 1.00 90.38 105 ASN A N 1
ATOM 831 C CA . ASN A 1 105 ? -12.220 0.361 18.902 1.00 90.38 105 ASN A CA 1
ATOM 832 C C . ASN A 1 105 ? -11.363 1.646 18.919 1.00 90.38 105 ASN A C 1
ATOM 834 O O . ASN A 1 105 ? -11.894 2.755 19.011 1.00 90.38 105 ASN A O 1
ATOM 838 N N . ASN A 1 106 ? -10.039 1.518 18.794 1.00 93.00 106 ASN A N 1
ATOM 839 C CA . ASN A 1 106 ? -9.089 2.617 18.820 1.00 93.00 106 ASN A CA 1
ATOM 840 C C . ASN A 1 106 ? -8.409 2.780 17.457 1.00 93.00 106 ASN A C 1
ATOM 842 O O . ASN A 1 106 ? -7.540 2.009 17.053 1.00 93.00 106 ASN A O 1
ATOM 846 N N . ARG A 1 107 ? -8.741 3.869 16.759 1.00 92.62 107 ARG A N 1
ATOM 847 C CA . ARG A 1 107 ? -8.193 4.181 15.429 1.00 92.62 107 ARG A CA 1
ATOM 848 C C . ARG A 1 107 ? -6.660 4.226 15.363 1.00 92.62 107 ARG A C 1
ATOM 850 O O . ARG A 1 107 ? -6.102 3.990 14.297 1.00 92.62 107 ARG A O 1
ATOM 857 N N . LYS A 1 108 ? -5.975 4.561 16.467 1.00 94.06 108 LYS A N 1
ATOM 858 C CA . LYS A 1 108 ? -4.503 4.580 16.516 1.00 94.06 108 LYS A CA 1
ATOM 859 C C . LYS A 1 108 ? -3.933 3.164 16.550 1.00 94.06 108 LYS A C 1
ATOM 861 O O . LYS A 1 108 ? -2.964 2.896 15.854 1.00 94.06 108 LYS A O 1
ATOM 866 N N . GLU A 1 109 ? -4.560 2.264 17.303 1.00 94.62 109 GLU A N 1
ATOM 867 C CA . GLU A 1 109 ? -4.179 0.848 17.325 1.00 94.62 109 GLU A CA 1
ATOM 868 C C . GLU A 1 109 ? -4.403 0.205 15.963 1.00 94.62 109 GLU A C 1
ATOM 870 O O . GLU A 1 109 ? -3.514 -0.478 15.469 1.00 94.62 109 GLU A O 1
ATOM 875 N N . ILE A 1 110 ? -5.539 0.495 15.317 1.00 93.69 110 ILE A N 1
ATOM 876 C CA . ILE A 1 110 ? -5.792 0.041 13.945 1.00 93.69 110 ILE A CA 1
ATOM 877 C C . ILE A 1 110 ? -4.679 0.519 13.008 1.00 93.69 110 ILE A C 1
ATOM 879 O O . ILE A 1 110 ? -4.157 -0.276 12.233 1.00 93.69 110 ILE A O 1
ATOM 883 N N . ALA A 1 111 ? -4.321 1.806 13.065 1.00 93.62 111 ALA A N 1
ATOM 884 C CA . ALA A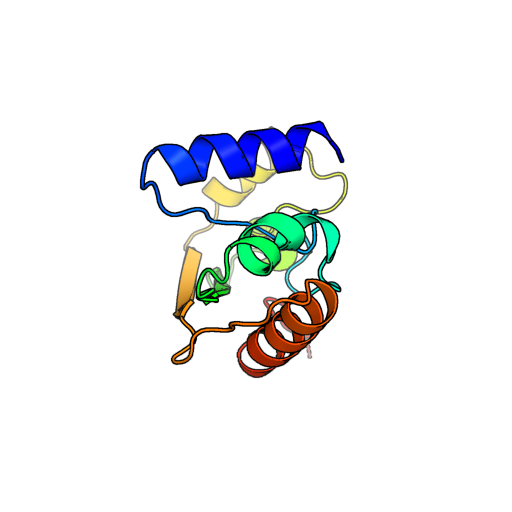 1 111 ? -3.298 2.375 12.193 1.00 93.62 111 ALA A CA 1
ATOM 885 C C . ALA A 1 111 ? -1.941 1.689 12.390 1.00 93.62 111 ALA A C 1
ATOM 887 O O . ALA A 1 111 ? -1.312 1.312 11.406 1.00 93.62 111 ALA A O 1
ATOM 888 N N . ASN A 1 112 ? -1.535 1.480 13.644 1.00 94.62 112 ASN A N 1
ATOM 889 C CA . ASN A 1 112 ? -0.268 0.834 13.975 1.00 94.62 112 ASN A CA 1
ATOM 890 C C . ASN A 1 112 ? -0.255 -0.639 13.550 1.00 94.62 112 ASN A C 1
ATOM 892 O O . ASN A 1 112 ? 0.643 -1.041 12.820 1.00 94.62 112 ASN A O 1
ATOM 896 N N . GLN A 1 113 ? -1.280 -1.418 13.913 1.00 94.69 113 GLN A N 1
ATOM 897 C CA . GLN A 1 113 ? -1.371 -2.831 13.528 1.00 94.69 113 GLN A CA 1
ATOM 898 C C . GLN A 1 113 ? -1.412 -3.000 12.008 1.00 94.69 113 GLN A C 1
ATOM 900 O O . GLN A 1 113 ? -0.772 -3.894 11.461 1.00 94.69 113 GLN A O 1
ATOM 905 N N . ALA A 1 114 ? -2.164 -2.146 11.308 1.00 93.81 114 ALA A N 1
ATOM 906 C CA . ALA A 1 114 ? -2.240 -2.200 9.855 1.00 93.81 114 ALA A CA 1
ATOM 907 C C . ALA A 1 114 ? -0.896 -1.857 9.222 1.00 93.81 114 ALA A C 1
ATOM 909 O O . ALA A 1 114 ? -0.486 -2.541 8.290 1.00 93.81 114 ALA A O 1
ATOM 910 N N . TRP A 1 115 ? -0.202 -0.841 9.737 1.00 94.69 115 TRP A N 1
ATOM 911 C CA . TRP A 1 115 ? 1.119 -0.460 9.253 1.00 94.69 115 TRP A CA 1
ATOM 912 C C . TRP A 1 115 ? 2.141 -1.580 9.488 1.00 94.69 115 TRP A C 1
ATOM 914 O O . TRP A 1 115 ? 2.832 -1.960 8.549 1.00 94.69 115 TRP A O 1
ATOM 924 N N . GLU A 1 116 ? 2.188 -2.177 10.681 1.00 94.94 116 GLU A N 1
ATOM 925 C CA . GLU A 1 116 ? 3.074 -3.306 11.002 1.00 94.94 116 GLU A CA 1
ATOM 926 C C . GLU A 1 116 ? 2.821 -4.511 10.088 1.00 94.94 116 GLU A C 1
ATOM 928 O O . GLU A 1 116 ? 3.749 -5.028 9.462 1.00 94.94 116 GLU A O 1
ATOM 933 N N . LYS A 1 117 ? 1.556 -4.933 9.956 1.00 94.88 117 LYS A N 1
ATOM 934 C CA . LYS A 1 117 ? 1.193 -6.087 9.125 1.00 94.88 117 LYS A CA 1
ATOM 935 C C . LY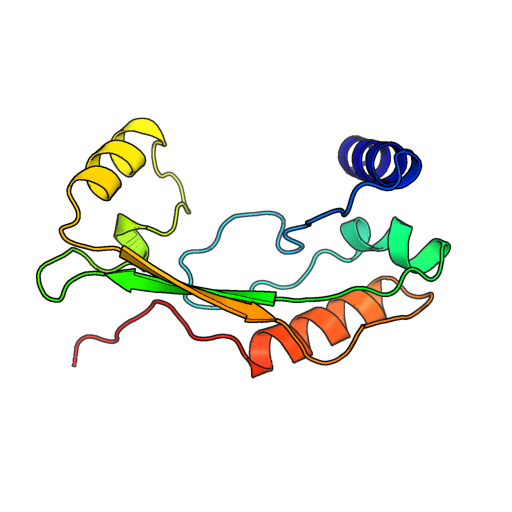S A 1 117 ? 1.443 -5.842 7.641 1.00 94.88 117 LYS A C 1
ATOM 937 O O . LYS A 1 117 ? 1.893 -6.754 6.955 1.00 94.88 117 LYS A O 1
ATOM 942 N N . ILE A 1 118 ? 1.176 -4.633 7.143 1.00 94.62 118 ILE A N 1
ATOM 943 C CA . ILE A 1 118 ? 1.464 -4.268 5.752 1.00 94.62 118 ILE A CA 1
ATOM 944 C C . ILE A 1 118 ? 2.973 -4.260 5.503 1.00 94.62 118 ILE A C 1
ATOM 946 O O . ILE A 1 118 ? 3.401 -4.855 4.520 1.00 94.62 118 ILE A O 1
ATOM 950 N N . ASN A 1 119 ? 3.780 -3.671 6.393 1.00 93.56 119 ASN A N 1
ATOM 951 C CA . ASN A 1 119 ? 5.240 -3.666 6.248 1.00 93.56 119 ASN A CA 1
ATOM 952 C C . ASN A 1 119 ? 5.826 -5.081 6.242 1.00 93.56 119 ASN A C 1
ATOM 954 O O . ASN A 1 119 ? 6.716 -5.363 5.447 1.00 93.56 119 ASN A O 1
ATOM 958 N N . ALA A 1 120 ? 5.291 -5.991 7.060 1.00 93.94 120 ALA A N 1
ATOM 959 C CA . ALA A 1 120 ? 5.756 -7.377 7.124 1.00 93.94 120 ALA A CA 1
ATOM 960 C C . ALA A 1 120 ? 5.594 -8.162 5.804 1.00 93.94 120 ALA A C 1
ATOM 962 O O . ALA A 1 120 ? 6.289 -9.154 5.598 1.00 93.94 120 ALA A O 1
ATOM 963 N N . GLN A 1 121 ? 4.690 -7.738 4.914 1.00 93.88 121 GLN A N 1
ATOM 964 C CA . GLN A 1 121 ? 4.465 -8.351 3.596 1.00 93.88 121 GLN A CA 1
ATOM 965 C C . GLN A 1 121 ? 4.706 -7.374 2.432 1.00 93.88 121 GLN A C 1
ATOM 967 O O . GLN A 1 121 ? 4.305 -7.636 1.294 1.00 93.88 121 GLN A O 1
ATOM 972 N N . PHE A 1 122 ? 5.287 -6.206 2.707 1.00 92.38 122 PHE A N 1
ATOM 973 C CA . PHE A 1 122 ? 5.558 -5.207 1.686 1.00 92.38 122 PHE A CA 1
ATOM 974 C C . PHE A 1 122 ? 6.825 -5.584 0.924 1.00 92.38 122 PHE A C 1
ATOM 976 O O . PHE A 1 122 ? 7.866 -5.855 1.517 1.00 92.38 122 PHE A O 1
ATOM 983 N N . ILE A 1 123 ? 6.729 -5.581 -0.403 1.00 92.31 123 ILE A N 1
ATOM 984 C CA . ILE A 1 123 ? 7.869 -5.796 -1.288 1.00 92.31 123 ILE A CA 1
ATOM 985 C C . ILE A 1 123 ? 8.127 -4.474 -2.013 1.00 92.31 123 ILE A C 1
ATOM 987 O O . ILE A 1 123 ? 7.313 -4.097 -2.869 1.00 92.31 123 ILE A O 1
ATOM 991 N N . PRO A 1 124 ? 9.233 -3.774 -1.700 1.00 90.25 124 PRO A N 1
ATOM 992 C CA . PRO A 1 124 ? 9.596 -2.544 -2.382 1.00 90.25 124 PRO A CA 1
ATOM 993 C C . PRO A 1 124 ? 9.696 -2.732 -3.895 1.00 90.25 124 PRO A C 1
ATOM 995 O O . PRO A 1 124 ? 10.061 -3.791 -4.401 1.00 90.25 124 PRO A O 1
ATOM 998 N N . VAL A 1 125 ? 9.385 -1.668 -4.622 1.00 85.38 125 VAL A N 1
ATOM 999 C CA . VAL A 1 125 ? 9.487 -1.588 -6.088 1.00 85.38 125 VAL A CA 1
ATOM 1000 C C . VAL A 1 125 ? 10.900 -1.149 -6.525 1.00 85.38 125 VAL A C 1
ATOM 1002 O O . VAL A 1 125 ? 11.237 -1.128 -7.709 1.00 85.38 125 VAL A O 1
ATOM 1005 N N . TYR A 1 126 ? 11.749 -0.801 -5.558 1.00 71.81 126 TYR A N 1
ATOM 1006 C CA . TYR A 1 126 ? 13.123 -0.369 -5.771 1.00 71.81 126 TYR A CA 1
ATOM 1007 C C . TYR A 1 126 ? 14.047 -1.553 -6.090 1.00 71.81 126 TYR A C 1
ATOM 1009 O O . TYR A 1 126 ? 14.075 -2.542 -5.360 1.00 71.81 126 TYR A O 1
ATOM 1017 N N . VAL A 1 127 ? 14.841 -1.417 -7.154 1.00 57.66 127 VAL A N 1
ATOM 1018 C CA . VAL A 1 127 ? 16.000 -2.274 -7.428 1.00 57.66 127 VAL A CA 1
ATOM 1019 C C . VAL A 1 127 ? 17.230 -1.408 -7.201 1.00 57.66 127 VAL A C 1
ATOM 1021 O O . VAL A 1 127 ? 17.407 -0.393 -7.876 1.00 57.66 127 VAL A O 1
ATOM 1024 N N . GLU A 1 128 ? 18.046 -1.769 -6.217 1.00 49.62 128 GLU A N 1
ATOM 1025 C CA . GLU A 1 128 ? 19.341 -1.133 -6.002 1.00 49.62 128 GLU A CA 1
ATOM 1026 C C . GLU A 1 128 ? 20.244 -1.565 -7.162 1.00 49.62 128 GLU A C 1
ATOM 1028 O O . GLU A 1 128 ? 20.542 -2.750 -7.314 1.00 49.62 128 GLU A O 1
ATOM 1033 N N . ASN A 1 129 ? 20.603 -0.628 -8.041 1.00 42.22 129 ASN A N 1
ATOM 1034 C CA . ASN A 1 129 ? 21.599 -0.891 -9.074 1.00 42.22 129 ASN A CA 1
ATOM 1035 C C . ASN A 1 129 ? 22.929 -1.178 -8.359 1.00 42.22 129 ASN A C 1
ATOM 1037 O O . ASN A 1 129 ? 23.535 -0.252 -7.819 1.00 42.22 129 ASN A O 1
ATOM 1041 N N . SER A 1 130 ? 23.324 -2.453 -8.304 1.00 35.31 130 SER A N 1
ATOM 1042 C CA . SER A 1 130 ? 24.692 -2.874 -7.967 1.00 35.31 130 SER A CA 1
ATOM 1043 C C . SER A 1 130 ? 25.626 -2.642 -9.147 1.00 35.31 130 SER A C 1
ATOM 1045 O O . SER A 1 130 ? 25.163 -2.838 -10.295 1.00 35.31 130 SER A O 1
#

Foldseek 3Di:
DVVLVVVVVVCVVVVHDDDDLQLPFFALQAARHQGDLVNVQVCLQVQPWAKDKEKEKDFDPPADQCSQQPGDHDPDDPVVSVVSVVPTPDMDMDMGIDPGTDTHNGSVSSRVVRRVSCRVPRDGSDDDDD

Secondary structure (DSSP, 8-state):
-HHHHHHHHHHHTTT------TTSS---SSSPPPP-GGGGHHHHHTT--B--EEEEEEE-TTSPPHHHHT---TT--HHHHHHHHHT-S-EEEEEEE-SS-B--S-HHHHHHHHHHHHHHT---S-----

Radius of gyration: 16.67 Å; chains: 1; bounding box: 49×30×42 Å